Protein AF-A0A7C8YRU8-F1 (afdb_monomer_lite)

Structure (mmCIF, N/CA/C/O backbone):
data_AF-A0A7C8YRU8-F1
#
_entry.id   AF-A0A7C8YRU8-F1
#
loop_
_atom_site.group_PDB
_atom_site.id
_atom_site.type_symbol
_atom_site.label_atom_id
_atom_site.label_alt_id
_atom_site.label_comp_id
_atom_site.label_asym_id
_atom_site.label_entity_id
_atom_site.label_seq_id
_atom_site.pdbx_PDB_ins_code
_atom_site.Cartn_x
_atom_site.Cartn_y
_atom_site.Cartn_z
_atom_site.occupancy
_atom_site.B_iso_or_equiv
_atom_site.auth_seq_id
_atom_site.auth_comp_id
_atom_site.auth_asym_id
_atom_site.auth_atom_id
_atom_site.pdbx_PDB_model_num
ATOM 1 N N . SER A 1 1 ? -0.125 -5.519 16.357 1.00 51.31 1 SER A N 1
ATOM 2 C CA . SER A 1 1 ? 0.673 -4.822 15.329 1.00 51.31 1 SER A CA 1
ATOM 3 C C . SER A 1 1 ? 1.595 -5.740 14.528 1.00 51.31 1 SER A C 1
ATOM 5 O O . SER A 1 1 ? 2.158 -5.276 13.552 1.00 51.31 1 SER A O 1
ATOM 7 N N . GLU A 1 2 ? 1.729 -7.025 14.884 1.00 51.41 2 GLU A N 1
ATOM 8 C CA . GLU A 1 2 ? 2.584 -7.998 14.176 1.00 51.41 2 GLU A CA 1
ATOM 9 C C . GLU A 1 2 ? 1.971 -8.520 12.859 1.00 51.41 2 GLU A C 1
ATOM 11 O O . GLU A 1 2 ? 2.682 -8.785 11.901 1.00 51.41 2 GLU A O 1
ATOM 16 N N . VAL A 1 3 ? 0.636 -8.577 12.764 1.00 53.97 3 VAL A N 1
ATOM 17 C CA . VAL A 1 3 ? -0.090 -9.156 11.609 1.00 53.97 3 VAL A CA 1
ATOM 18 C C . VAL A 1 3 ? -0.181 -8.205 10.401 1.00 53.97 3 VAL A C 1
ATOM 20 O O . VAL A 1 3 ? -0.515 -8.625 9.298 1.00 53.97 3 VAL A O 1
ATOM 23 N N . ASP A 1 4 ? 0.119 -6.914 10.579 1.00 62.59 4 ASP A N 1
ATOM 24 C CA . ASP A 1 4 ? -0.083 -5.905 9.522 1.00 62.59 4 ASP A CA 1
ATOM 25 C C . ASP A 1 4 ? 1.017 -5.899 8.460 1.00 62.59 4 ASP A C 1
ATOM 27 O O . ASP A 1 4 ? 0.853 -5.280 7.413 1.00 62.59 4 ASP A O 1
ATOM 31 N N . LEU A 1 5 ? 2.144 -6.563 8.709 1.00 65.94 5 LEU A N 1
ATOM 32 C CA . LEU A 1 5 ? 3.266 -6.649 7.782 1.00 65.94 5 LEU A CA 1
ATOM 33 C C . LEU A 1 5 ? 3.661 -8.116 7.631 1.00 65.94 5 LEU A C 1
ATOM 35 O O . LEU A 1 5 ? 4.682 -8.549 8.150 1.00 65.94 5 LEU A O 1
ATOM 39 N N . LEU A 1 6 ? 2.827 -8.885 6.927 1.00 71.25 6 LEU A N 1
ATOM 40 C CA . LEU A 1 6 ? 3.204 -10.226 6.487 1.00 71.25 6 LEU A CA 1
ATOM 41 C C . LEU A 1 6 ? 4.463 -10.123 5.615 1.00 71.25 6 LEU A C 1
ATOM 43 O O . LEU A 1 6 ? 4.465 -9.401 4.609 1.00 71.25 6 LEU A O 1
ATOM 47 N N . ASP A 1 7 ? 5.519 -10.827 6.017 1.00 78.81 7 ASP A N 1
ATOM 48 C CA . ASP A 1 7 ? 6.759 -10.937 5.254 1.00 78.81 7 ASP A CA 1
ATOM 49 C C . ASP A 1 7 ? 6.563 -11.939 4.108 1.00 78.81 7 ASP A C 1
ATOM 51 O O . ASP A 1 7 ? 6.869 -13.123 4.207 1.00 78.81 7 ASP A O 1
ATOM 55 N N . ASP A 1 8 ? 5.963 -11.458 3.018 1.00 85.50 8 ASP A N 1
ATOM 56 C CA . ASP A 1 8 ? 5.755 -12.210 1.775 1.00 85.50 8 ASP A CA 1
ATOM 57 C C . ASP A 1 8 ? 7.017 -12.253 0.885 1.00 85.50 8 ASP A C 1
ATOM 59 O O . ASP A 1 8 ? 6.957 -12.692 -0.263 1.00 85.50 8 ASP A O 1
ATOM 63 N N . GLY A 1 9 ? 8.157 -11.762 1.390 1.00 89.75 9 GLY A N 1
ATOM 64 C CA . GLY A 1 9 ? 9.442 -11.686 0.692 1.00 89.75 9 GLY A CA 1
ATOM 65 C C . GLY A 1 9 ? 9.521 -10.603 -0.391 1.00 89.75 9 GLY A C 1
ATOM 66 O O . GLY A 1 9 ? 10.612 -10.234 -0.841 1.00 89.75 9 GLY A O 1
ATOM 67 N N . TYR A 1 10 ? 8.395 -10.038 -0.824 1.00 92.56 10 TYR A N 1
ATOM 68 C CA . TYR A 1 10 ? 8.391 -8.972 -1.814 1.00 92.56 10 TYR A CA 1
ATOM 69 C C . TYR A 1 10 ? 8.675 -7.619 -1.166 1.00 92.56 10 TYR A C 1
ATOM 71 O O . TYR A 1 10 ? 8.283 -7.306 -0.045 1.00 92.56 10 TYR A O 1
ATOM 79 N N . ARG A 1 11 ? 9.355 -6.746 -1.911 1.00 93.44 11 ARG A N 1
ATOM 80 C CA . ARG A 1 11 ? 9.647 -5.392 -1.433 1.00 93.44 11 ARG A CA 1
ATOM 81 C C . ARG A 1 11 ? 8.519 -4.439 -1.797 1.00 93.44 11 ARG A C 1
ATOM 83 O O . ARG A 1 11 ? 8.331 -4.118 -2.977 1.00 93.44 11 ARG A O 1
ATOM 90 N N . TRP A 1 12 ? 7.858 -3.912 -0.773 1.00 94.88 12 TRP A N 1
ATOM 91 C CA . TRP A 1 12 ? 6.741 -2.976 -0.879 1.00 94.88 12 TRP A CA 1
ATOM 92 C C . TRP A 1 12 ? 7.139 -1.555 -0.470 1.00 94.88 12 TRP A C 1
ATOM 94 O O . TRP A 1 12 ? 7.952 -1.353 0.428 1.00 94.88 12 TRP A O 1
ATOM 104 N N . ARG A 1 13 ? 6.533 -0.549 -1.106 1.00 95.94 13 ARG A N 1
ATOM 105 C CA . ARG A 1 13 ? 6.572 0.855 -0.664 1.00 95.94 13 ARG A CA 1
ATOM 106 C C . ARG A 1 13 ? 5.158 1.356 -0.444 1.00 95.94 13 ARG A C 1
ATOM 108 O O . ARG A 1 13 ? 4.306 1.193 -1.319 1.00 95.94 13 ARG A O 1
ATOM 115 N N . LYS A 1 14 ? 4.924 1.993 0.704 1.00 96.69 14 LYS A N 1
ATOM 116 C CA . LYS A 1 14 ? 3.663 2.682 0.986 1.00 96.69 14 LYS A CA 1
ATOM 117 C C . LYS A 1 14 ? 3.560 3.904 0.080 1.00 96.69 14 LYS A C 1
ATOM 119 O O . LYS A 1 14 ? 4.504 4.686 0.006 1.00 96.69 14 LYS A O 1
ATOM 124 N N . TYR A 1 15 ? 2.441 4.050 -0.617 1.00 96.75 15 TYR A N 1
ATOM 125 C CA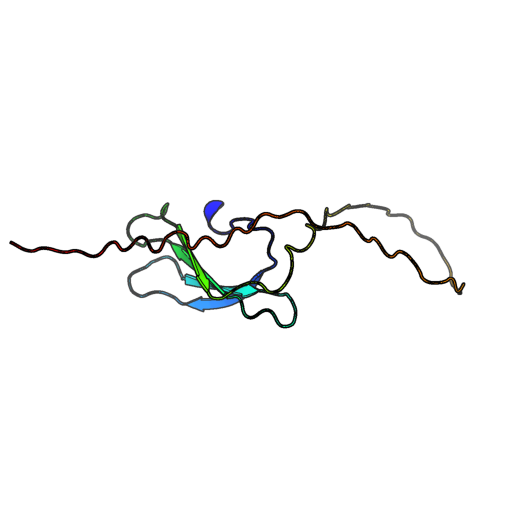 . TYR A 1 15 ? 2.190 5.220 -1.468 1.00 96.75 15 TYR A CA 1
ATOM 126 C C . TYR A 1 15 ? 0.989 6.040 -1.006 1.00 96.75 15 TYR A C 1
ATOM 128 O O . TYR A 1 15 ? 0.819 7.172 -1.444 1.00 96.75 15 TYR A O 1
ATOM 136 N N . GLY A 1 16 ? 0.157 5.481 -0.128 1.00 97.56 16 GLY A N 1
ATOM 137 C CA . GLY A 1 16 ? -1.024 6.168 0.354 1.00 97.56 16 GLY A CA 1
ATOM 138 C C . GLY A 1 16 ? -1.635 5.506 1.575 1.00 97.56 16 GLY A C 1
ATOM 139 O O . GLY A 1 16 ? -1.323 4.369 1.944 1.00 97.56 16 GLY A O 1
ATOM 140 N N . GLN A 1 17 ? -2.531 6.253 2.199 1.00 97.75 17 GLN A N 1
ATOM 141 C CA . GLN A 1 17 ? -3.373 5.803 3.291 1.00 97.75 17 GLN A CA 1
ATOM 142 C C . GLN A 1 17 ? -4.738 6.471 3.141 1.00 97.75 17 GLN A C 1
ATOM 144 O O . GLN A 1 17 ? -4.807 7.659 2.836 1.00 97.75 17 GLN A O 1
ATOM 149 N N . LYS A 1 18 ? -5.816 5.715 3.352 1.00 97.00 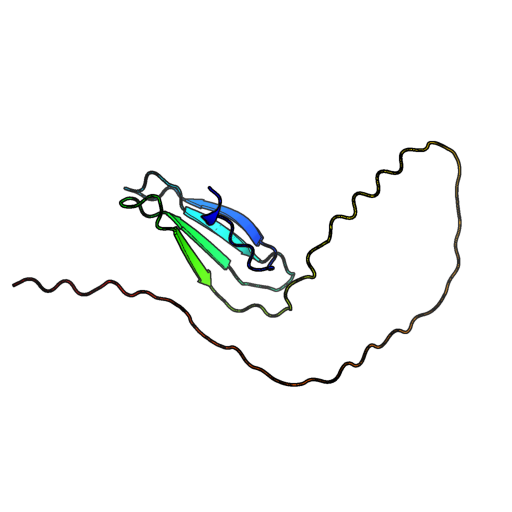18 LYS A N 1
ATOM 150 C CA . LYS A 1 18 ? -7.190 6.221 3.296 1.00 97.00 18 LYS A CA 1
ATOM 151 C C . LYS A 1 18 ? -7.898 5.924 4.609 1.00 97.00 18 LYS A C 1
ATOM 153 O O . LYS A 1 18 ? -7.989 4.766 5.009 1.00 97.00 18 LYS A O 1
ATOM 158 N N . VAL A 1 19 ? -8.426 6.961 5.253 1.00 96.38 19 VAL A N 1
ATOM 159 C CA . VAL A 1 19 ? -9.373 6.787 6.361 1.00 96.38 19 VAL A CA 1
ATOM 160 C C . VAL A 1 19 ? -10.661 6.198 5.790 1.00 96.38 19 VAL A C 1
ATOM 162 O O . VAL A 1 19 ? -11.188 6.694 4.792 1.00 96.38 19 VAL A O 1
ATOM 165 N N . VAL A 1 20 ? -11.141 5.111 6.387 1.00 94.12 20 VAL A N 1
ATOM 166 C CA . VAL A 1 20 ? -12.352 4.414 5.945 1.00 94.12 20 VAL A CA 1
ATOM 167 C C . VAL A 1 20 ? -13.493 4.816 6.876 1.00 94.12 20 VAL A C 1
ATOM 169 O O . VAL A 1 20 ? -13.379 4.698 8.092 1.00 94.12 20 VAL A O 1
ATOM 172 N N . LYS A 1 21 ? -14.595 5.331 6.318 1.00 95.00 21 LYS A N 1
ATOM 173 C CA . LYS A 1 21 ? -15.757 5.752 7.113 1.00 95.00 21 LYS A CA 1
ATOM 174 C C . LYS A 1 21 ? -16.296 4.558 7.907 1.00 95.00 21 LYS A C 1
ATOM 176 O O . LYS A 1 21 ? -16.545 3.508 7.328 1.00 95.00 21 LYS A O 1
ATOM 181 N N . GLY A 1 22 ? -16.485 4.740 9.213 1.00 93.62 22 GLY A N 1
ATOM 182 C CA . GLY A 1 22 ? -16.966 3.685 10.112 1.00 93.62 22 GLY A CA 1
ATOM 183 C C . GLY A 1 22 ? -15.887 2.711 10.590 1.00 93.62 22 GLY A C 1
ATOM 184 O O . GLY A 1 22 ? -16.196 1.833 11.385 1.00 93.62 22 GLY A O 1
ATOM 185 N N . ASN A 1 23 ? -14.633 2.872 10.159 1.00 93.94 23 ASN A N 1
ATOM 186 C CA . ASN A 1 23 ? -13.518 2.069 10.638 1.00 93.94 23 ASN A CA 1
ATOM 187 C C . ASN A 1 23 ? -12.510 2.956 11.388 1.00 93.94 23 ASN A C 1
ATOM 189 O O . ASN A 1 23 ? -11.979 3.897 10.789 1.00 93.94 23 ASN A O 1
ATOM 193 N N . PRO A 1 24 ? -12.218 2.683 12.674 1.00 94.44 24 PRO A N 1
ATOM 194 C CA . PRO A 1 24 ? -11.206 3.435 13.415 1.00 94.44 24 PRO A CA 1
ATOM 195 C C . PRO A 1 24 ? -9.789 3.230 12.851 1.00 94.44 24 PRO A C 1
ATOM 197 O O . PRO A 1 24 ? -8.907 4.053 13.094 1.00 94.44 24 PRO A O 1
ATOM 200 N N . TYR A 1 25 ? -9.562 2.162 12.078 1.00 92.88 25 TYR A N 1
ATOM 201 C CA . TYR A 1 25 ? -8.268 1.842 11.489 1.00 92.88 25 TYR A CA 1
ATOM 202 C C . TYR A 1 25 ? -8.198 2.293 10.021 1.00 92.88 25 TYR A C 1
ATOM 204 O O . TYR A 1 25 ? -9.037 1.902 9.204 1.00 92.88 25 TYR A O 1
ATOM 212 N N . PRO A 1 26 ? -7.196 3.102 9.632 1.00 95.25 26 PRO A N 1
ATOM 213 C CA . PRO A 1 26 ? -7.050 3.529 8.248 1.00 95.25 26 PRO A CA 1
ATOM 214 C C . PRO A 1 26 ? -6.543 2.388 7.352 1.00 95.25 26 PRO A C 1
ATOM 216 O O . PRO A 1 26 ? -5.678 1.605 7.745 1.00 95.25 26 PRO A O 1
ATOM 219 N N . ARG A 1 27 ? -7.008 2.348 6.098 1.00 96.06 27 ARG A N 1
ATOM 220 C CA . ARG A 1 27 ? -6.514 1.416 5.075 1.00 96.06 27 ARG A CA 1
ATOM 221 C C . ARG A 1 27 ? -5.190 1.916 4.504 1.00 96.06 27 ARG A C 1
ATOM 223 O O . ARG A 1 27 ? -5.109 3.050 4.025 1.00 96.06 27 ARG A O 1
ATOM 230 N N . SER A 1 28 ? -4.166 1.070 4.507 1.00 96.94 28 SER A N 1
ATOM 231 C CA . SER A 1 28 ? -2.843 1.395 3.956 1.00 96.94 28 SER A CA 1
ATOM 232 C C . SER A 1 28 ? -2.658 0.787 2.570 1.00 96.94 28 SER A C 1
ATOM 234 O O . SER A 1 28 ? -3.043 -0.357 2.346 1.00 96.94 28 SER A O 1
ATOM 236 N N . TYR A 1 29 ? -2.048 1.536 1.648 1.00 97.25 29 TYR A N 1
ATOM 237 C CA . TYR A 1 29 ? -1.816 1.095 0.274 1.00 97.25 29 TYR A CA 1
ATOM 238 C C . TYR A 1 29 ? -0.328 1.027 -0.055 1.00 97.25 29 TYR A C 1
ATOM 240 O O . TYR A 1 29 ? 0.440 1.959 0.213 1.00 97.25 29 TYR A O 1
ATOM 248 N N . TYR A 1 30 ? 0.055 -0.067 -0.703 1.00 97.00 30 TYR A N 1
ATOM 249 C CA . TYR A 1 30 ? 1.427 -0.405 -1.029 1.00 97.00 30 TYR A CA 1
ATOM 250 C C . TYR A 1 30 ? 1.560 -0.790 -2.499 1.00 97.00 30 TYR A C 1
ATOM 252 O O . TYR A 1 30 ? 0.654 -1.367 -3.100 1.00 97.00 30 TYR A O 1
ATOM 260 N N . LYS A 1 31 ? 2.716 -0.480 -3.080 1.00 96.81 31 LYS A N 1
ATOM 261 C CA . LYS A 1 31 ? 3.093 -0.902 -4.430 1.00 96.81 31 LYS A CA 1
ATOM 262 C C . LYS A 1 31 ? 4.401 -1.668 -4.394 1.00 96.81 31 LYS A C 1
ATOM 264 O O . LYS A 1 31 ? 5.261 -1.378 -3.553 1.00 96.81 31 LYS A O 1
ATOM 269 N N . CYS A 1 32 ? 4.556 -2.618 -5.307 1.00 96.38 32 CYS A N 1
ATOM 270 C CA . CYS A 1 32 ? 5.834 -3.272 -5.499 1.00 96.38 32 CYS A CA 1
ATOM 271 C C . CYS A 1 32 ? 6.900 -2.237 -5.884 1.00 96.38 32 CYS A C 1
ATOM 273 O O . CYS A 1 32 ? 6.637 -1.226 -6.537 1.00 96.38 32 CYS A O 1
ATOM 275 N N . THR A 1 33 ? 8.119 -2.470 -5.417 1.00 96.25 33 THR A N 1
ATOM 276 C CA . THR A 1 33 ? 9.262 -1.585 -5.659 1.00 96.25 33 THR A CA 1
ATOM 277 C C . THR A 1 33 ? 10.118 -1.991 -6.845 1.00 96.25 33 THR A C 1
ATOM 279 O O . THR A 1 33 ? 11.024 -1.237 -7.207 1.00 96.25 33 THR A O 1
ATOM 282 N N . HIS A 1 34 ? 9.876 -3.174 -7.408 1.00 95.75 34 HIS A N 1
ATOM 283 C CA . HIS A 1 34 ? 10.637 -3.677 -8.536 1.00 95.75 34 HIS A CA 1
ATOM 284 C C . HIS A 1 34 ? 10.317 -2.856 -9.802 1.00 95.75 34 HIS A C 1
ATOM 286 O O . HIS A 1 34 ? 9.138 -2.604 -10.071 1.00 95.75 34 HIS A O 1
ATOM 292 N N . PRO A 1 35 ? 11.328 -2.407 -10.570 1.00 95.75 35 PRO A N 1
ATOM 293 C CA . PRO A 1 35 ? 11.107 -1.649 -11.801 1.00 95.75 35 PRO A CA 1
ATOM 294 C C . PRO A 1 35 ? 10.225 -2.419 -12.790 1.00 95.75 35 PRO A C 1
ATOM 296 O O . PRO A 1 35 ? 10.451 -3.597 -13.032 1.00 95.75 35 PRO A O 1
ATOM 299 N N . GLY A 1 36 ? 9.205 -1.769 -13.352 1.00 95.50 36 GLY A N 1
ATOM 300 C CA . GLY A 1 36 ? 8.282 -2.418 -14.293 1.00 95.50 36 GLY A CA 1
ATOM 301 C C . GLY A 1 36 ? 7.299 -3.414 -13.661 1.00 95.50 36 GLY A C 1
ATOM 302 O O . GLY A 1 36 ? 6.553 -4.063 -14.390 1.00 95.50 36 GLY A O 1
ATOM 303 N N . CYS A 1 37 ? 7.262 -3.539 -12.330 1.00 96.81 37 CYS A N 1
ATOM 304 C CA . CYS A 1 37 ? 6.266 -4.345 -11.631 1.00 96.81 37 CYS A CA 1
ATOM 305 C C . CYS A 1 37 ? 5.063 -3.487 -11.226 1.00 96.81 37 CYS A C 1
ATOM 307 O O . CYS A 1 37 ? 5.197 -2.495 -10.507 1.00 96.81 37 CYS A O 1
ATOM 309 N N . ASN A 1 38 ? 3.872 -3.901 -11.657 1.00 96.50 38 ASN A N 1
ATOM 310 C CA . ASN A 1 38 ? 2.630 -3.155 -11.439 1.00 96.50 38 ASN A CA 1
ATOM 311 C C . ASN A 1 38 ? 1.808 -3.667 -10.250 1.00 96.50 38 ASN A C 1
ATOM 313 O O . ASN A 1 38 ? 0.697 -3.185 -10.035 1.00 96.50 38 ASN A O 1
ATOM 317 N N . VAL A 1 39 ? 2.339 -4.619 -9.476 1.00 97.75 39 VAL A N 1
ATOM 318 C CA . VAL A 1 39 ? 1.606 -5.225 -8.359 1.00 97.75 39 VAL A CA 1
ATOM 319 C C . VAL A 1 39 ? 1.363 -4.215 -7.246 1.00 97.75 39 VAL A C 1
ATOM 321 O O . VAL A 1 39 ? 2.253 -3.452 -6.845 1.00 97.75 39 VAL A O 1
ATOM 324 N N . ARG A 1 40 ? 0.145 -4.238 -6.714 1.00 97.56 40 ARG A N 1
ATOM 325 C CA . ARG A 1 40 ? -0.300 -3.402 -5.601 1.00 97.56 40 ARG A CA 1
ATOM 326 C C . ARG A 1 40 ? -0.905 -4.281 -4.521 1.00 97.56 40 ARG A C 1
ATOM 328 O O . ARG A 1 40 ? -1.401 -5.366 -4.801 1.00 97.56 40 ARG A O 1
ATOM 335 N N . LYS A 1 41 ? -0.866 -3.803 -3.283 1.00 95.38 41 LYS A N 1
ATOM 336 C CA . LYS A 1 41 ? -1.649 -4.391 -2.202 1.00 95.38 41 LYS A CA 1
ATOM 337 C C . LYS A 1 41 ? -2.223 -3.328 -1.291 1.00 95.38 41 LYS A C 1
ATOM 339 O O . LYS A 1 41 ? -1.659 -2.237 -1.167 1.00 95.38 41 LYS A O 1
ATOM 344 N N . HIS A 1 42 ? -3.324 -3.646 -0.634 1.00 95.56 42 HIS A N 1
ATOM 345 C CA . HIS A 1 42 ? -3.847 -2.828 0.448 1.00 95.56 42 HIS A CA 1
ATOM 346 C C . HIS A 1 42 ? -4.140 -3.669 1.680 1.00 95.56 42 HIS A C 1
ATOM 348 O O . HIS A 1 42 ? -4.518 -4.833 1.575 1.00 95.56 42 HIS A O 1
ATOM 354 N N . ILE A 1 43 ? -3.965 -3.046 2.839 1.00 94.81 43 ILE A N 1
ATOM 355 C CA . ILE A 1 43 ? -4.110 -3.677 4.147 1.00 94.81 43 ILE A CA 1
ATOM 356 C C . ILE A 1 43 ? -5.211 -2.948 4.896 1.00 94.81 43 ILE A C 1
AT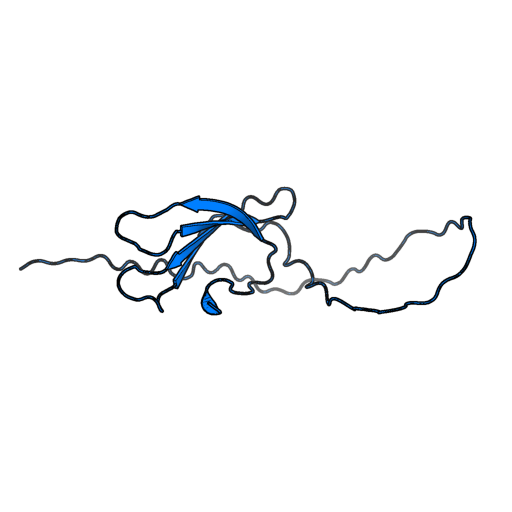OM 358 O O . ILE A 1 43 ? -5.179 -1.718 5.022 1.00 94.81 43 ILE A O 1
ATOM 362 N N . GLU A 1 44 ? -6.191 -3.709 5.358 1.00 93.94 44 GLU A N 1
ATOM 363 C CA . GLU A 1 44 ? -7.349 -3.216 6.086 1.00 93.94 44 GLU A CA 1
ATOM 364 C C . GLU A 1 44 ? -7.633 -4.108 7.287 1.00 93.94 44 GLU A C 1
ATOM 366 O O . GLU A 1 44 ? -7.715 -5.326 7.164 1.00 93.94 44 GLU A O 1
ATOM 371 N N . ARG A 1 45 ? -7.810 -3.489 8.451 1.00 94.44 45 ARG A N 1
ATOM 372 C CA . ARG A 1 45 ? -8.278 -4.160 9.665 1.00 94.44 45 ARG A CA 1
ATOM 373 C C . ARG A 1 45 ? -9.790 -3.997 9.760 1.00 94.44 45 ARG A C 1
ATOM 375 O O . ARG A 1 45 ? -10.279 -2.917 9.441 1.00 94.44 45 ARG A O 1
ATOM 382 N N . ALA A 1 46 ? -10.535 -5.018 10.172 1.00 91.62 46 ALA A N 1
ATOM 383 C CA . ALA A 1 46 ? -11.981 -4.885 10.336 1.00 91.62 46 ALA A CA 1
ATOM 384 C C . ALA A 1 46 ? -12.323 -3.913 11.479 1.00 91.62 46 ALA A C 1
ATOM 386 O O . ALA A 1 46 ? -11.615 -3.836 12.483 1.00 91.62 46 ALA A O 1
ATOM 387 N N . ALA A 1 47 ? -13.431 -3.184 11.337 1.00 91.44 47 ALA A N 1
ATOM 388 C CA . ALA A 1 47 ? -13.913 -2.287 12.388 1.00 91.44 47 ALA A CA 1
ATOM 389 C C . ALA A 1 47 ? -14.509 -3.057 13.581 1.00 91.44 47 ALA A C 1
ATOM 391 O O . ALA A 1 47 ? -14.405 -2.610 14.718 1.00 91.44 47 ALA A O 1
ATOM 392 N N . SER A 1 48 ? -15.133 -4.208 13.310 1.00 93.12 48 SER A N 1
ATOM 393 C CA . SER A 1 48 ? -15.806 -5.052 14.303 1.00 93.12 48 SER A CA 1
ATOM 394 C C . SER A 1 48 ? -14.853 -5.960 15.076 1.00 93.12 48 SER A C 1
ATOM 396 O O . SER A 1 48 ? -15.102 -6.253 16.240 1.00 93.12 48 SER A O 1
ATOM 398 N N . ASP A 1 49 ? -13.773 -6.409 14.436 1.00 90.31 49 ASP A N 1
ATOM 399 C CA . ASP A 1 49 ? -12.765 -7.268 15.048 1.00 90.31 49 ASP A CA 1
ATOM 400 C C . ASP A 1 49 ? -11.359 -6.737 14.738 1.00 90.31 49 ASP A C 1
ATOM 402 O O . ASP A 1 49 ? -10.850 -6.930 13.629 1.00 90.31 49 ASP A O 1
ATOM 406 N N . PRO A 1 50 ? -10.689 -6.111 15.722 1.00 85.81 50 PRO A N 1
ATOM 407 C CA . PRO A 1 50 ? -9.327 -5.644 15.560 1.00 85.81 50 PRO A CA 1
ATOM 408 C C . PRO A 1 50 ? -8.323 -6.754 15.262 1.00 85.81 50 PRO A C 1
ATOM 410 O O . PRO A 1 50 ? -7.215 -6.428 14.870 1.00 85.81 50 PRO A O 1
ATOM 413 N N . LYS A 1 51 ? -8.622 -8.042 15.449 1.00 87.88 51 LYS A N 1
ATOM 414 C CA . LYS A 1 51 ? -7.697 -9.125 15.080 1.00 87.88 51 LYS A CA 1
ATOM 415 C C . LYS A 1 51 ? -7.831 -9.536 13.615 1.00 87.88 51 LYS A C 1
ATOM 417 O O . LYS A 1 51 ? -6.867 -10.048 13.051 1.00 87.88 51 LYS A O 1
ATOM 422 N N . ALA A 1 52 ? -8.967 -9.251 12.983 1.00 89.69 52 ALA A N 1
ATOM 423 C CA . ALA A 1 52 ? -9.193 -9.542 11.577 1.00 89.69 52 ALA A CA 1
ATOM 424 C C . ALA A 1 52 ? -8.473 -8.517 10.684 1.00 89.69 52 ALA A C 1
ATOM 426 O O . ALA A 1 52 ? -8.828 -7.335 10.647 1.00 89.69 52 ALA A O 1
ATOM 427 N N . VAL A 1 53 ? -7.461 -8.979 9.946 1.00 91.69 53 VAL A N 1
ATOM 428 C CA . VAL A 1 53 ? -6.703 -8.188 8.965 1.00 91.69 53 VAL A CA 1
ATOM 429 C C . VAL A 1 53 ? -6.845 -8.823 7.592 1.00 91.69 53 VAL A C 1
ATOM 431 O O . VAL A 1 53 ? -6.581 -10.010 7.415 1.00 91.69 53 VAL A O 1
ATOM 434 N N . VAL A 1 54 ? -7.229 -8.016 6.611 1.00 91.25 54 VAL A N 1
ATOM 435 C CA . VAL A 1 54 ? -7.332 -8.405 5.209 1.00 91.25 54 VAL A CA 1
ATOM 436 C C . VAL A 1 54 ? -6.222 -7.714 4.430 1.00 91.25 54 VAL A C 1
ATOM 438 O O . VAL A 1 54 ? -6.130 -6.485 4.407 1.00 91.25 54 VAL A O 1
ATOM 441 N N . THR A 1 55 ? -5.397 -8.517 3.761 1.00 93.25 55 THR A N 1
ATOM 442 C CA . THR A 1 55 ? -4.450 -8.035 2.754 1.00 93.25 55 THR A CA 1
ATOM 443 C C . THR A 1 55 ? -4.952 -8.453 1.382 1.00 93.25 55 THR A C 1
ATOM 445 O O . THR A 1 55 ? -5.077 -9.641 1.101 1.00 93.25 55 THR A O 1
ATOM 448 N N . THR A 1 56 ? -5.238 -7.484 0.520 1.00 94.44 56 THR A N 1
ATOM 449 C CA . THR A 1 56 ? -5.680 -7.746 -0.854 1.00 94.44 56 THR A CA 1
ATOM 450 C C . THR A 1 56 ? -4.565 -7.389 -1.814 1.00 94.44 56 THR A C 1
ATOM 452 O O . THR A 1 56 ? -4.042 -6.277 -1.755 1.00 94.44 56 THR A O 1
ATOM 455 N N . TYR A 1 57 ? -4.227 -8.321 -2.699 1.00 95.50 57 TYR A N 1
ATOM 456 C CA . TYR A 1 57 ? -3.209 -8.165 -3.732 1.00 95.50 57 TYR A CA 1
ATOM 457 C C . TYR A 1 57 ? -3.870 -7.969 -5.099 1.00 95.50 57 TYR A C 1
ATOM 459 O O . TYR A 1 57 ? -4.870 -8.611 -5.411 1.00 95.50 57 TYR A O 1
ATOM 467 N N . GLU A 1 58 ? -3.295 -7.098 -5.920 1.00 97.00 58 GLU A N 1
ATOM 468 C CA . GLU A 1 58 ? -3.746 -6.795 -7.275 1.00 97.00 58 GLU A CA 1
ATOM 469 C C . GLU A 1 58 ? -2.566 -6.907 -8.248 1.00 97.00 58 GLU A C 1
ATOM 471 O O . GLU A 1 58 ? -1.528 -6.268 -8.058 1.00 97.00 58 GLU A O 1
ATOM 476 N N . GLY A 1 59 ? -2.746 -7.689 -9.314 1.00 95.31 59 GLY A N 1
ATOM 477 C CA . GLY A 1 59 ? -1.734 -7.929 -10.343 1.00 95.31 59 GLY A CA 1
ATOM 478 C C . GLY A 1 59 ? -0.870 -9.166 -10.083 1.00 95.31 59 GLY A C 1
ATOM 479 O O . GLY A 1 59 ? -1.079 -9.913 -9.131 1.00 95.31 59 GLY A O 1
ATOM 480 N N . LYS A 1 60 ? 0.111 -9.388 -10.963 1.00 95.50 60 LYS A N 1
ATOM 481 C CA . LYS A 1 60 ? 1.060 -10.505 -10.883 1.00 95.50 60 LYS A CA 1
ATOM 482 C C . LYS A 1 60 ? 2.494 -9.989 -10.955 1.00 95.50 60 LYS A C 1
ATOM 484 O O . LYS A 1 60 ? 2.797 -9.128 -11.782 1.00 95.50 60 LYS A O 1
ATOM 489 N N . HIS A 1 61 ? 3.365 -10.522 -10.101 1.00 96.12 61 HIS A N 1
ATOM 490 C CA . HIS A 1 61 ? 4.791 -10.213 -10.151 1.00 96.12 61 HIS A CA 1
ATOM 491 C C . HIS A 1 61 ? 5.408 -10.801 -11.425 1.00 96.12 61 HIS A C 1
ATOM 493 O O . HIS A 1 61 ? 5.127 -11.935 -11.807 1.00 96.12 61 HIS A O 1
ATOM 499 N N . ASN A 1 62 ? 6.245 -10.006 -12.082 1.00 93.94 62 ASN A N 1
ATOM 500 C CA . ASN A 1 62 ? 7.028 -10.374 -13.264 1.00 93.94 62 ASN A CA 1
ATOM 501 C C . ASN A 1 62 ? 8.518 -10.552 -12.935 1.00 93.94 62 ASN A C 1
ATOM 503 O O . ASN A 1 62 ? 9.368 -10.443 -13.811 1.00 93.94 62 ASN A O 1
ATOM 507 N N . HIS A 1 63 ? 8.828 -10.770 -11.662 1.00 94.06 63 HIS A N 1
ATOM 508 C CA . HIS A 1 63 ? 10.175 -10.912 -11.142 1.00 94.06 63 HIS A CA 1
ATOM 509 C C . HIS A 1 63 ? 10.146 -11.856 -9.945 1.00 94.06 63 HIS A C 1
ATOM 511 O O . HIS A 1 63 ? 9.118 -11.980 -9.273 1.00 94.06 63 HIS A O 1
ATOM 517 N N . ASP A 1 64 ? 11.292 -12.454 -9.646 1.00 92.00 64 ASP A N 1
ATOM 518 C CA . ASP A 1 64 ? 11.434 -13.309 -8.478 1.00 92.00 64 ASP A CA 1
ATOM 519 C C . ASP A 1 64 ? 11.398 -12.505 -7.178 1.00 92.00 64 ASP A C 1
ATOM 521 O O . ASP A 1 64 ? 11.598 -11.279 -7.144 1.00 92.00 64 ASP A O 1
ATOM 525 N N . VAL A 1 65 ? 11.146 -13.219 -6.085 1.00 90.44 65 VAL A N 1
ATOM 526 C CA . VAL A 1 65 ? 11.260 -12.675 -4.736 1.00 90.44 65 VAL A CA 1
ATOM 527 C C . VAL A 1 65 ? 12.706 -12.194 -4.548 1.00 90.44 65 VAL A C 1
ATOM 529 O O . VAL A 1 65 ? 13.636 -12.993 -4.669 1.00 90.44 65 VAL A O 1
ATOM 532 N N . PRO A 1 66 ? 12.944 -10.890 -4.313 1.00 85.00 66 PRO A N 1
ATOM 533 C CA . PRO A 1 66 ? 14.297 -10.384 -4.139 1.00 85.00 66 PRO A CA 1
ATOM 534 C C . PRO A 1 66 ? 14.938 -11.059 -2.925 1.00 85.00 66 PRO A C 1
ATOM 536 O O . PRO A 1 66 ? 14.319 -11.101 -1.866 1.00 85.00 66 PRO A O 1
ATOM 539 N N . ALA A 1 67 ? 16.177 -11.544 -3.071 1.00 76.94 67 ALA A N 1
ATOM 540 C CA . ALA A 1 67 ? 16.912 -12.155 -1.967 1.00 76.94 67 ALA A CA 1
ATOM 541 C C . ALA A 1 67 ? 16.850 -11.235 -0.740 1.00 76.94 67 ALA A C 1
ATOM 543 O O . ALA A 1 67 ? 17.234 -10.058 -0.819 1.00 76.94 67 ALA A O 1
ATOM 544 N N . ALA A 1 68 ? 16.310 -11.757 0.366 1.00 66.31 68 ALA A N 1
ATOM 545 C CA . ALA A 1 68 ? 16.260 -11.035 1.622 1.00 66.31 68 ALA A CA 1
ATOM 546 C C . ALA A 1 68 ? 17.692 -10.607 1.942 1.00 66.31 68 ALA A C 1
ATOM 548 O O . ALA A 1 68 ? 18.591 -11.441 2.057 1.00 66.31 68 ALA A O 1
ATOM 549 N N . LYS A 1 69 ? 17.932 -9.295 2.002 1.00 60.31 69 LYS A N 1
ATOM 550 C CA . LYS A 1 69 ? 19.237 -8.785 2.407 1.00 60.31 69 LYS A CA 1
ATOM 551 C C . LYS A 1 69 ? 19.421 -9.201 3.858 1.00 60.31 69 LYS A C 1
ATOM 553 O O . LYS A 1 69 ? 18.895 -8.540 4.749 1.00 60.31 69 LYS A O 1
ATOM 558 N N . THR A 1 70 ? 20.158 -10.278 4.097 1.00 49.34 70 THR A N 1
ATOM 559 C CA . THR A 1 70 ? 20.793 -10.513 5.387 1.00 49.34 70 THR A CA 1
ATOM 560 C C . THR A 1 70 ? 21.623 -9.266 5.663 1.00 49.34 70 THR A C 1
ATOM 562 O O . THR A 1 70 ? 22.628 -9.023 4.993 1.00 49.34 70 THR A O 1
ATOM 565 N N . SER A 1 71 ? 21.142 -8.409 6.562 1.00 50.03 71 SER A N 1
ATOM 566 C CA . SER A 1 71 ? 21.893 -7.254 7.039 1.00 50.03 71 SER A CA 1
ATOM 567 C C . SER A 1 71 ? 23.083 -7.794 7.824 1.00 50.03 71 SER A C 1
ATOM 569 O O . SER A 1 71 ? 23.007 -7.995 9.033 1.00 50.03 71 SER A O 1
ATOM 571 N N . SER A 1 72 ? 24.182 -8.099 7.137 1.00 48.84 72 SER A N 1
ATOM 572 C CA . SER A 1 72 ? 25.475 -8.273 7.778 1.00 48.84 72 SER A CA 1
ATOM 573 C C . SER A 1 72 ? 25.915 -6.892 8.256 1.00 48.84 72 SER A C 1
ATOM 575 O O . SER A 1 72 ? 26.600 -6.158 7.541 1.00 48.84 72 SER A O 1
ATOM 577 N N . HIS A 1 73 ? 25.463 -6.518 9.454 1.00 49.50 73 HIS A N 1
ATOM 578 C CA . HIS A 1 73 ? 26.058 -5.458 10.256 1.00 49.50 73 HIS A CA 1
ATOM 579 C C . HIS A 1 73 ? 27.497 -5.866 10.579 1.00 49.50 73 HIS A C 1
ATOM 581 O O . HIS A 1 73 ? 27.769 -6.417 11.639 1.00 49.50 73 HIS A O 1
ATOM 587 N N . ASN A 1 74 ? 28.427 -5.623 9.657 1.00 47.69 74 ASN A N 1
ATOM 588 C CA . ASN A 1 74 ? 29.837 -5.629 10.003 1.00 47.69 74 ASN A CA 1
ATOM 589 C C . ASN A 1 74 ? 30.173 -4.233 10.536 1.00 47.69 74 ASN A C 1
ATOM 591 O O . ASN A 1 74 ? 30.506 -3.316 9.785 1.00 47.69 74 ASN A O 1
ATOM 595 N N . THR A 1 75 ? 29.991 -4.044 11.841 1.00 51.78 75 THR A N 1
ATOM 596 C CA . THR A 1 75 ? 30.596 -2.942 12.592 1.00 51.78 75 THR A CA 1
ATOM 597 C C . THR A 1 75 ? 32.112 -3.073 12.501 1.00 51.78 75 THR A C 1
ATOM 599 O O . THR A 1 75 ? 32.723 -3.790 13.284 1.00 51.78 75 THR A O 1
ATOM 602 N N . ALA A 1 76 ? 32.725 -2.362 11.558 1.00 49.19 76 ALA A N 1
ATOM 603 C CA . ALA A 1 76 ? 34.158 -2.111 11.557 1.00 49.19 76 ALA A CA 1
ATOM 604 C C . ALA A 1 76 ? 34.386 -0.603 11.699 1.00 49.19 76 ALA A C 1
ATOM 606 O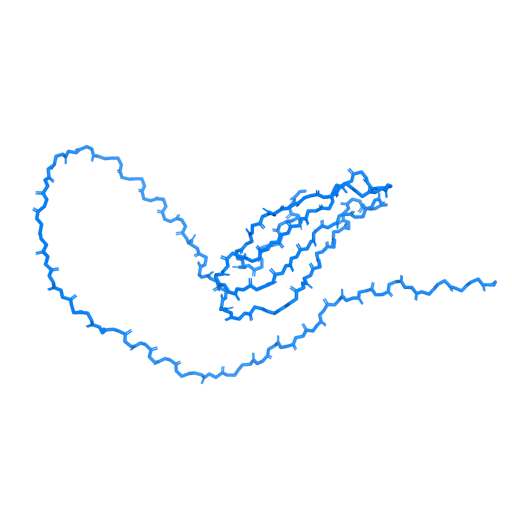 O . ALA A 1 76 ? 34.517 0.136 10.727 1.00 49.19 76 ALA A O 1
ATOM 607 N N . ASN A 1 77 ? 34.390 -0.149 12.951 1.00 54.78 77 ASN A N 1
ATOM 608 C CA . ASN A 1 77 ? 35.030 1.096 13.342 1.00 54.78 77 ASN A CA 1
ATOM 609 C C . ASN A 1 77 ? 36.541 0.851 13.382 1.00 54.78 77 ASN A C 1
ATOM 611 O O . ASN A 1 77 ? 37.006 0.129 14.259 1.00 54.78 77 ASN A O 1
ATOM 615 N N . SER A 1 78 ? 37.295 1.438 12.454 1.00 46.22 78 SER A N 1
ATOM 616 C CA . SER A 1 78 ? 38.714 1.772 12.626 1.00 46.22 78 SER A CA 1
ATOM 617 C C . SER A 1 78 ? 39.122 2.790 11.563 1.00 46.22 78 SER A C 1
ATOM 619 O O . SER A 1 78 ? 39.131 2.522 10.367 1.00 46.22 78 SER A O 1
ATOM 621 N N . SER A 1 79 ? 39.427 3.988 12.038 1.00 48.62 79 SER A N 1
ATOM 622 C CA . 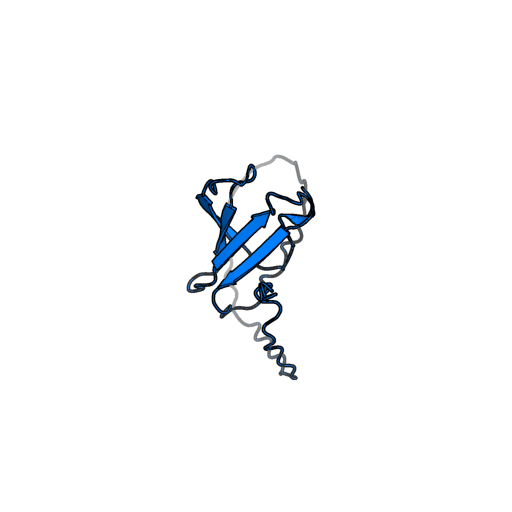SER A 1 79 ? 40.078 5.092 11.340 1.00 48.62 79 SER A CA 1
ATOM 623 C C . SER A 1 79 ? 41.408 4.694 10.685 1.00 48.62 79 SER A C 1
ATOM 625 O O . SER A 1 79 ? 42.261 4.143 11.377 1.00 48.62 79 SER A O 1
ATOM 627 N N . SER A 1 80 ? 41.627 5.052 9.411 1.00 44.25 80 SER A N 1
ATOM 628 C CA . SER A 1 80 ? 42.836 5.739 8.888 1.00 44.25 80 SER A CA 1
ATOM 629 C C . SER A 1 80 ? 42.964 5.669 7.346 1.00 44.25 80 SER A C 1
ATOM 631 O O . SER A 1 80 ? 42.905 4.610 6.741 1.00 44.25 80 SER A O 1
ATOM 633 N N . SER A 1 81 ? 43.136 6.852 6.743 1.00 45.72 81 SER A N 1
ATOM 634 C CA . SER A 1 81 ? 44.067 7.204 5.650 1.00 45.72 81 SER A CA 1
ATOM 635 C C . SER A 1 81 ? 44.115 6.450 4.295 1.00 45.72 81 SER A C 1
ATOM 637 O O . SER A 1 81 ? 44.705 5.384 4.185 1.00 45.72 81 SER A O 1
ATOM 639 N N . GLN A 1 82 ? 43.770 7.207 3.234 1.00 53.47 82 GLN A N 1
ATOM 640 C CA . GLN A 1 82 ? 44.461 7.321 1.919 1.00 53.47 82 GLN A CA 1
ATOM 641 C C . GLN A 1 82 ? 44.085 6.440 0.680 1.00 53.47 82 GLN A C 1
ATOM 643 O O . GLN A 1 82 ? 43.432 5.412 0.828 1.00 53.47 82 GLN A O 1
ATOM 648 N N . PRO A 1 83 ? 44.382 6.913 -0.573 1.00 46.38 83 PRO A N 1
ATOM 649 C CA . PRO A 1 83 ? 43.557 6.682 -1.784 1.00 46.38 83 PRO A CA 1
ATOM 650 C C . PRO A 1 83 ? 44.200 5.929 -2.997 1.00 46.38 83 PRO A C 1
ATOM 652 O O . PRO A 1 83 ? 45.382 6.104 -3.255 1.00 46.38 83 PRO A O 1
ATOM 655 N N . ARG A 1 84 ? 43.338 5.278 -3.831 1.00 34.09 84 ARG A N 1
ATOM 656 C CA . ARG A 1 84 ? 43.399 4.949 -5.313 1.00 34.09 84 ARG A CA 1
ATOM 657 C C . ARG A 1 84 ? 44.544 4.069 -5.914 1.00 34.09 84 ARG A C 1
ATOM 659 O O . ARG A 1 84 ? 45.597 4.003 -5.304 1.00 34.09 84 ARG A O 1
ATOM 666 N N . PRO A 1 85 ? 44.470 3.582 -7.200 1.00 46.56 85 PRO A N 1
ATOM 667 C CA . PRO A 1 85 ? 43.356 3.178 -8.102 1.00 46.56 85 PRO A CA 1
ATOM 668 C C . PRO A 1 85 ? 43.619 1.806 -8.845 1.00 46.56 85 PRO A C 1
ATOM 670 O O . PRO A 1 85 ? 44.195 0.920 -8.228 1.00 46.56 85 PRO A O 1
ATOM 673 N N . PRO A 1 86 ? 43.119 1.548 -10.086 1.00 51.09 86 PRO A N 1
ATOM 674 C CA . PRO A 1 86 ? 42.167 0.482 -10.438 1.00 51.09 86 PRO A CA 1
ATOM 675 C C . PRO A 1 86 ? 42.798 -0.794 -11.049 1.00 51.09 86 PRO A C 1
ATOM 677 O O . PRO A 1 86 ? 43.870 -0.741 -11.642 1.00 51.09 86 PRO A O 1
ATOM 680 N N . SER A 1 87 ? 42.086 -1.927 -11.028 1.00 35.81 87 SER A N 1
ATOM 681 C CA . SER A 1 87 ? 42.434 -3.065 -11.892 1.00 35.81 87 SER A CA 1
ATOM 682 C C . SER A 1 87 ? 41.199 -3.694 -12.535 1.00 35.81 87 SER A C 1
ATOM 684 O O . SER A 1 87 ? 40.191 -3.956 -11.880 1.00 35.81 87 SER A O 1
ATOM 686 N N . LEU A 1 88 ? 41.298 -3.857 -13.851 1.00 43.31 88 LEU A N 1
ATOM 687 C CA . LEU A 1 88 ? 40.350 -4.498 -14.752 1.00 43.31 88 LEU A CA 1
ATOM 688 C C . LEU A 1 88 ? 40.452 -6.024 -14.611 1.00 43.31 88 LEU A C 1
ATOM 690 O O . LEU A 1 88 ? 41.539 -6.571 -14.754 1.00 43.31 88 LEU A O 1
ATOM 694 N N . ALA A 1 89 ? 39.321 -6.707 -14.435 1.00 35.41 89 ALA A N 1
ATOM 695 C CA . ALA A 1 89 ? 39.127 -8.106 -14.837 1.00 35.41 89 ALA A CA 1
ATOM 696 C C . ALA A 1 89 ? 37.612 -8.354 -14.959 1.00 35.41 89 ALA A C 1
ATOM 698 O O . ALA A 1 89 ? 36.870 -8.197 -13.994 1.00 35.41 89 ALA A O 1
ATOM 699 N N . ALA A 1 90 ? 37.090 -8.441 -16.188 1.00 34.44 90 ALA A N 1
ATOM 700 C CA . ALA A 1 90 ? 36.673 -9.709 -16.804 1.00 34.44 90 ALA A CA 1
ATOM 701 C C . ALA A 1 90 ? 35.674 -10.466 -15.905 1.00 34.44 90 ALA A C 1
ATOM 703 O O . ALA A 1 90 ? 36.045 -11.084 -14.919 1.00 34.44 90 ALA A O 1
ATOM 704 N N . SER A 1 91 ? 34.372 -10.227 -16.079 1.00 42.91 91 SER A N 1
ATOM 705 C CA . SER A 1 91 ? 33.488 -11.010 -16.962 1.00 42.91 91 SER A CA 1
ATOM 706 C C . SER A 1 91 ? 33.549 -12.519 -16.729 1.00 42.91 91 SER A C 1
ATOM 708 O O . SER A 1 91 ? 34.614 -13.124 -16.802 1.00 42.91 91 SER A O 1
ATOM 710 N N . ASN A 1 92 ? 32.340 -13.076 -16.598 1.00 41.44 92 ASN A N 1
ATOM 711 C CA . ASN A 1 92 ? 31.936 -14.481 -16.700 1.00 41.44 92 ASN A CA 1
ATOM 712 C C . ASN A 1 92 ? 31.642 -15.119 -15.344 1.00 41.44 92 ASN A C 1
ATOM 714 O O . ASN A 1 92 ? 32.540 -15.606 -14.680 1.00 41.44 92 ASN A O 1
ATOM 718 N N . ASN A 1 93 ? 30.356 -15.166 -14.990 1.00 41.16 93 ASN A N 1
ATOM 719 C CA . ASN A 1 93 ? 29.775 -16.299 -14.275 1.00 41.16 93 ASN A CA 1
ATOM 720 C C . ASN A 1 93 ? 28.325 -16.460 -14.737 1.00 41.16 93 ASN A C 1
ATOM 722 O O . ASN A 1 93 ? 27.366 -16.011 -14.116 1.00 41.16 93 ASN A O 1
ATOM 726 N N . THR A 1 94 ? 28.205 -17.097 -15.896 1.00 37.44 94 THR A N 1
ATOM 727 C CA . THR A 1 94 ? 27.008 -17.798 -16.340 1.00 37.44 94 THR A CA 1
ATOM 728 C C . THR A 1 94 ? 26.723 -18.917 -15.336 1.00 37.44 94 THR A C 1
ATOM 730 O O . THR A 1 94 ? 27.405 -19.937 -15.347 1.00 37.44 94 THR A O 1
ATOM 733 N N . CYS A 1 95 ? 25.728 -18.754 -14.464 1.00 44.78 95 CYS A N 1
ATOM 734 C CA . CYS A 1 95 ? 25.142 -19.880 -13.742 1.00 44.78 95 CYS A CA 1
ATOM 735 C C . CYS A 1 95 ? 23.889 -20.345 -14.495 1.00 44.78 95 CYS A C 1
ATOM 737 O O . CYS A 1 95 ? 22.775 -19.885 -14.266 1.00 44.78 95 CYS A O 1
ATOM 739 N N . VAL A 1 96 ? 24.088 -21.268 -15.441 1.00 37.66 96 VAL A N 1
ATOM 740 C CA . VAL A 1 96 ? 22.993 -22.101 -15.946 1.00 37.66 96 VAL A CA 1
ATOM 741 C C . VAL A 1 96 ? 22.665 -23.105 -14.848 1.00 37.66 96 VAL A C 1
ATOM 743 O O . VAL A 1 96 ? 23.373 -24.094 -14.681 1.00 37.66 96 VAL A O 1
ATOM 746 N N . ALA A 1 97 ? 21.586 -22.866 -14.112 1.00 41.25 97 ALA A N 1
ATOM 747 C CA . ALA A 1 97 ? 20.896 -23.917 -13.379 1.00 41.25 97 ALA A CA 1
ATOM 748 C C . ALA A 1 97 ? 19.563 -24.166 -14.088 1.00 41.25 97 ALA A C 1
ATOM 750 O O . ALA A 1 97 ? 18.689 -23.302 -14.151 1.00 41.25 97 ALA A O 1
ATOM 751 N N . LYS A 1 98 ? 19.477 -25.339 -14.717 1.00 31.98 98 LYS A N 1
ATOM 752 C CA . LYS A 1 98 ? 18.299 -25.836 -15.417 1.00 31.98 98 LYS A CA 1
ATOM 753 C C . LYS A 1 98 ? 17.183 -26.101 -14.398 1.00 31.98 98 LYS A C 1
ATOM 755 O O . LYS A 1 98 ? 17.378 -26.849 -13.452 1.00 31.98 98 LYS A O 1
ATOM 760 N N . ILE A 1 99 ? 16.068 -25.407 -14.614 1.00 46.19 99 ILE A N 1
ATOM 761 C CA . ILE A 1 99 ? 14.665 -25.836 -14.503 1.00 46.19 99 ILE A CA 1
ATOM 762 C C . ILE A 1 99 ? 14.425 -27.251 -13.958 1.00 46.19 99 ILE A C 1
ATOM 764 O O . ILE A 1 99 ? 14.787 -28.216 -14.618 1.00 46.19 99 ILE A O 1
ATOM 768 N N . ASP A 1 100 ? 13.641 -27.325 -12.880 1.00 31.19 100 ASP A N 1
ATOM 769 C CA . ASP A 1 100 ? 12.470 -28.201 -12.826 1.00 31.19 100 ASP A CA 1
ATOM 770 C C . ASP A 1 100 ? 11.339 -27.545 -12.007 1.00 31.19 100 ASP A C 1
ATOM 772 O O . ASP A 1 100 ? 11.449 -27.277 -10.814 1.00 31.19 100 ASP A O 1
ATOM 776 N N . LEU A 1 101 ? 10.289 -27.190 -12.753 1.00 41.75 101 LEU A N 1
ATOM 777 C CA . LEU A 1 101 ? 8.864 -27.319 -12.455 1.00 41.75 101 LEU A CA 1
ATOM 778 C C . LEU A 1 101 ? 8.408 -27.277 -10.982 1.00 41.75 101 LEU A C 1
ATOM 780 O O . LEU A 1 101 ? 8.541 -28.251 -10.257 1.00 41.75 101 LEU A O 1
ATOM 784 N N . MET A 1 102 ? 7.665 -26.224 -10.625 1.00 31.67 102 MET A N 1
ATOM 785 C CA . MET A 1 102 ? 6.267 -26.356 -10.182 1.00 31.67 102 MET A CA 1
ATOM 786 C C . MET A 1 102 ? 5.592 -24.980 -10.134 1.00 31.67 102 MET A C 1
ATOM 788 O O . MET A 1 102 ? 5.821 -24.140 -9.269 1.00 31.67 102 MET A O 1
ATOM 792 N N . SER A 1 103 ? 4.736 -24.778 -11.133 1.00 47.22 103 SER A N 1
ATOM 793 C CA . SER A 1 103 ? 3.637 -23.821 -11.147 1.00 47.22 103 SER A CA 1
ATOM 794 C C . SER A 1 103 ? 2.950 -23.742 -9.782 1.00 47.22 103 SER A C 1
ATOM 796 O O . SER A 1 103 ? 2.422 -24.745 -9.313 1.00 47.22 103 SER A O 1
ATOM 798 N N . ASN A 1 104 ? 2.838 -22.543 -9.208 1.00 35.84 104 ASN A N 1
ATOM 799 C CA . ASN A 1 104 ? 1.718 -22.262 -8.316 1.00 35.84 104 ASN A CA 1
ATOM 800 C C . ASN A 1 104 ? 1.075 -20.921 -8.657 1.00 35.84 104 ASN A C 1
ATOM 802 O O . ASN A 1 104 ? 1.176 -19.911 -7.966 1.00 35.84 104 ASN A O 1
ATOM 806 N N . GLN A 1 105 ? 0.386 -20.953 -9.791 1.00 45.56 105 GLN A N 1
ATOM 807 C CA . GLN A 1 105 ? -0.879 -20.253 -9.908 1.00 45.56 105 GLN A CA 1
ATOM 808 C C . GLN A 1 105 ? -1.802 -20.821 -8.822 1.00 45.56 105 GLN A C 1
ATOM 810 O O . GLN A 1 105 ? -2.239 -21.958 -8.959 1.00 45.56 105 GLN A O 1
ATOM 815 N N . GLN A 1 106 ? -2.107 -20.060 -7.773 1.00 37.53 106 GLN A N 1
ATOM 816 C CA . GLN A 1 106 ? -3.361 -20.234 -7.041 1.00 37.53 106 GLN A CA 1
ATOM 817 C C . GLN A 1 106 ? -3.923 -1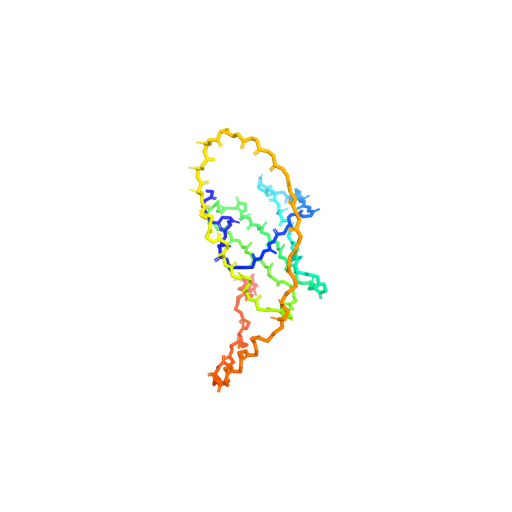8.863 -6.643 1.00 37.53 106 GLN A C 1
ATOM 819 O O . GLN A 1 106 ? -3.200 -18.057 -6.050 1.00 37.53 106 GLN A O 1
ATOM 824 N N . PRO A 1 107 ? -5.199 -18.579 -6.960 1.00 45.62 107 PRO A N 1
ATOM 825 C CA . PRO A 1 107 ? -5.931 -17.462 -6.397 1.00 45.62 107 PRO A CA 1
ATOM 826 C C . PRO A 1 107 ? -6.447 -17.903 -5.025 1.00 45.62 107 PRO A C 1
ATOM 828 O O . PRO A 1 107 ? -7.239 -18.838 -4.938 1.00 45.62 107 PRO A O 1
ATOM 831 N N . VAL A 1 108 ? -6.013 -17.263 -3.939 1.00 37.12 108 VAL A N 1
ATOM 832 C CA . VAL A 1 108 ? -6.506 -17.629 -2.604 1.00 37.12 108 VAL A CA 1
ATOM 833 C C . VAL A 1 108 ? -7.159 -16.429 -1.931 1.00 37.12 108 VAL A C 1
ATOM 835 O O . VAL A 1 108 ? -6.523 -15.416 -1.659 1.00 37.12 108 VAL A O 1
ATOM 838 N N . ALA A 1 109 ? -8.451 -16.631 -1.663 1.00 41.97 109 ALA A N 1
ATOM 839 C CA . ALA A 1 109 ? -9.329 -15.913 -0.748 1.00 41.97 109 ALA A CA 1
ATOM 840 C C . ALA A 1 109 ? -9.848 -14.529 -1.175 1.00 41.97 109 ALA A C 1
ATOM 842 O O . ALA A 1 109 ? -9.662 -13.525 -0.492 1.00 41.97 109 ALA A O 1
ATOM 843 N N . LEU A 1 110 ? -10.714 -14.521 -2.194 1.00 41.44 110 LEU A N 1
ATOM 844 C CA . LEU A 1 110 ? -11.967 -13.780 -2.041 1.00 41.44 110 LEU A CA 1
ATOM 845 C C . LEU A 1 110 ? -12.873 -14.639 -1.142 1.00 41.44 110 LEU A C 1
ATOM 847 O O . LEU A 1 110 ? -13.615 -15.492 -1.623 1.00 41.44 110 LEU A O 1
ATOM 851 N N . LEU A 1 111 ? -12.779 -14.463 0.180 1.00 39.56 111 LEU A N 1
ATOM 852 C CA . LEU A 1 111 ? -13.844 -14.911 1.078 1.00 39.56 111 LEU A CA 1
ATOM 853 C C . LEU A 1 111 ? -15.032 -13.972 0.851 1.00 39.56 111 LEU A C 1
ATOM 855 O O . LEU A 1 111 ? -15.166 -12.914 1.462 1.00 39.56 111 LEU A O 1
ATOM 859 N N . ARG A 1 112 ? -15.864 -14.361 -0.118 1.00 44.31 112 ARG A N 1
ATOM 860 C CA . ARG A 1 112 ? -17.185 -13.798 -0.377 1.00 44.31 112 ARG A CA 1
ATOM 861 C C . ARG A 1 112 ? -18.080 -14.132 0.814 1.00 44.31 112 ARG A C 1
ATOM 863 O O . ARG A 1 112 ? -18.790 -15.127 0.782 1.00 44.31 112 ARG A O 1
ATOM 870 N N . LEU A 1 113 ? -18.098 -13.302 1.849 1.00 48.41 113 LEU A N 1
ATOM 871 C CA . LEU A 1 113 ? -19.271 -13.250 2.719 1.00 48.41 113 LEU A CA 1
ATOM 872 C C . LEU A 1 113 ? -20.282 -12.322 2.059 1.00 48.41 113 LEU A C 1
ATOM 874 O O . LEU A 1 113 ? -20.302 -11.114 2.280 1.00 48.41 113 LEU A O 1
ATOM 878 N N . LYS A 1 114 ? -21.088 -12.910 1.177 1.00 46.31 114 LYS A N 1
ATOM 879 C CA . LYS A 1 114 ? -22.376 -12.338 0.816 1.00 46.31 114 LYS A CA 1
ATOM 880 C C . LYS A 1 114 ? -23.333 -13.459 0.455 1.00 46.31 114 LYS A C 1
ATOM 882 O O . LYS A 1 114 ? -23.319 -13.912 -0.682 1.00 46.31 114 LYS A O 1
ATOM 887 N N . GLU A 1 115 ? -24.158 -13.849 1.419 1.00 44.53 115 GLU A N 1
ATOM 888 C CA . GLU A 1 115 ? -25.584 -13.974 1.145 1.00 44.53 115 GLU A CA 1
ATOM 889 C C . GLU A 1 115 ? -26.381 -13.714 2.426 1.00 44.53 115 GLU A C 1
ATOM 891 O O . GLU A 1 115 ? -26.425 -14.513 3.355 1.00 44.53 115 GLU A O 1
ATOM 896 N N . GLU A 1 116 ? -26.966 -12.523 2.463 1.00 49.44 116 GLU A N 1
ATOM 897 C CA . GLU A 1 116 ? -28.134 -12.214 3.265 1.00 49.44 116 GLU A CA 1
ATOM 898 C C . GLU A 1 116 ? -29.305 -12.956 2.605 1.00 49.44 116 GLU A C 1
ATOM 900 O O . GLU A 1 116 ? -29.607 -12.706 1.435 1.00 49.44 116 GLU A O 1
ATOM 905 N N . ARG A 1 117 ? -29.973 -13.860 3.326 1.00 48.03 117 ARG A N 1
ATOM 906 C CA . ARG A 1 117 ? -31.378 -14.172 3.046 1.00 48.03 117 ARG A CA 1
ATOM 907 C C . ARG A 1 117 ? -32.204 -13.854 4.274 1.00 48.03 117 ARG A C 1
ATOM 909 O O . ARG A 1 117 ? -32.171 -14.552 5.278 1.00 48.03 117 ARG A O 1
ATOM 916 N N . ILE A 1 118 ? -32.913 -12.745 4.127 1.00 43.50 118 ILE A N 1
ATOM 917 C CA . ILE A 1 118 ? -34.162 -12.418 4.792 1.00 43.50 118 ILE A CA 1
ATOM 918 C C . ILE A 1 118 ? -35.167 -13.507 4.402 1.00 43.50 118 ILE A C 1
ATOM 920 O O . ILE A 1 118 ? -35.467 -13.634 3.215 1.00 43.50 118 ILE A O 1
ATOM 924 N N . THR A 1 119 ? -35.672 -14.287 5.355 1.00 54.34 119 THR A N 1
ATOM 925 C CA . THR A 1 119 ? -37.116 -14.422 5.634 1.00 54.34 119 THR A CA 1
ATOM 926 C C . THR A 1 119 ? -37.305 -15.032 7.014 1.00 54.34 119 THR A C 1
ATOM 928 O O . THR A 1 119 ? -36.617 -16.034 7.302 1.00 54.34 119 THR A O 1
#

Radius of gyration: 22.66 Å; chains: 1; bounding box: 82×36×32 Å

InterPro domains:
  IPR003657 WRKY domain [PF03106] (7-64)
  IPR003657 WRKY domain [PS50811] (1-66)
  IPR003657 WRKY domain [SM00774] (6-65)
  IPR036576 WRKY domain superfamily [G3DSA:2.20.25.80] (1-67)
  IPR036576 WRKY domain superfamily [SSF118290] (2-66)
  IPR044810 WRKY transcription factor, plant [PTHR31221] (1-83)

Foldseek 3Di:
DVPQDPPPLFDKDWDDWADDPLAPDIKTKIAGPDPPFGKIWIWDADRVDNVDIDIDIDDDDPDDRPPDPPPPPPPDDDDDDDDDDDDDDDDDDPDDDDDDDDDDPDDDDPPPPDDDDDD

Organism: Opuntia streptacantha (NCBI:txid393608)

pLDDT: mean 70.43, std 24.68, range [31.19, 97.75]

Secondary structure (DSSP, 8-state):
--TTS---SS-EEEEEEEPPTT-SSPEEEEEE-STT---EEEEEE-SS-TT-EEEEEES--SSPPPPP---------------------------------------------------

Sequence (119 aa):
SEVDLLDDGYRWRKYGQKVVKGNPYPRSYYKCTHPGCNVRKHIERAASDPKAVVTTYEGKHNHDVPAAKTSSHNTANSSSSQPRPPSLAASNNTCVAKIDLMSNQQPVALLRLKEERIT